Protein AF-A0A4Y9JY98-F1 (afdb_monomer_lite)

Structure (mmCIF, N/CA/C/O backbone):
data_AF-A0A4Y9JY98-F1
#
_entry.id   AF-A0A4Y9JY98-F1
#
loop_
_atom_site.group_PDB
_atom_site.id
_atom_site.type_symbol
_atom_site.label_atom_id
_atom_site.label_alt_id
_atom_site.label_comp_id
_atom_site.label_asym_id
_atom_site.label_entity_id
_atom_site.label_seq_id
_atom_site.pdbx_PDB_ins_code
_atom_site.Cartn_x
_atom_site.Cartn_y
_atom_site.Cartn_z
_atom_site.occupancy
_atom_site.B_iso_or_equiv
_atom_site.auth_seq_id
_atom_site.auth_comp_id
_atom_site.auth_asym_id
_atom_site.auth_atom_id
_atom_site.pdbx_PDB_model_num
ATOM 1 N N . MET A 1 1 ? 52.855 -9.710 -40.940 1.00 62.25 1 MET A N 1
ATOM 2 C CA . MET A 1 1 ? 51.789 -10.575 -40.381 1.00 62.25 1 MET A CA 1
ATOM 3 C C . MET A 1 1 ? 51.147 -10.008 -39.112 1.00 62.25 1 MET A C 1
ATOM 5 O O . MET A 1 1 ? 49.932 -9.929 -39.074 1.00 62.25 1 MET A O 1
ATOM 9 N N . ALA A 1 2 ? 51.891 -9.532 -38.105 1.00 68.31 2 ALA A N 1
ATOM 10 C CA . ALA A 1 2 ? 51.280 -8.988 -36.876 1.00 68.31 2 ALA A CA 1
ATOM 11 C C . ALA A 1 2 ? 50.346 -7.770 -37.098 1.00 68.31 2 ALA A C 1
ATOM 13 O O . ALA A 1 2 ? 49.293 -7.665 -36.473 1.00 68.31 2 ALA A O 1
ATOM 14 N N . LYS A 1 3 ? 50.688 -6.880 -38.043 1.00 75.31 3 LYS A N 1
ATOM 15 C CA . LYS A 1 3 ? 49.886 -5.686 -38.372 1.00 75.31 3 LYS A CA 1
ATOM 16 C C . LYS A 1 3 ? 48.499 -6.026 -38.942 1.00 75.31 3 LYS A C 1
ATOM 18 O O . LYS A 1 3 ? 47.526 -5.393 -38.556 1.00 75.31 3 LYS A O 1
ATOM 23 N N . SER A 1 4 ? 48.390 -7.043 -39.802 1.00 78.56 4 SER A N 1
ATOM 24 C CA . SER A 1 4 ? 47.104 -7.468 -40.381 1.00 78.56 4 SER A CA 1
ATOM 25 C C . SER A 1 4 ? 46.207 -8.170 -39.359 1.00 78.56 4 SER A C 1
ATOM 27 O O . SER A 1 4 ? 44.994 -8.000 -39.392 1.00 78.56 4 SER A O 1
ATOM 29 N N . VAL A 1 5 ? 46.790 -8.892 -38.396 1.00 86.56 5 VAL A N 1
ATOM 30 C CA . VAL A 1 5 ? 46.040 -9.488 -37.276 1.00 86.56 5 VAL A CA 1
ATOM 31 C C . VAL A 1 5 ? 45.443 -8.406 -36.372 1.00 86.56 5 VAL A C 1
ATOM 33 O O . VAL A 1 5 ? 44.267 -8.489 -36.027 1.00 86.56 5 VAL A O 1
ATOM 36 N N . CYS A 1 6 ? 46.218 -7.369 -36.035 1.00 90.06 6 CYS A N 1
ATOM 37 C CA . CYS A 1 6 ? 45.738 -6.242 -35.229 1.00 90.06 6 CYS A CA 1
ATOM 38 C C . CYS A 1 6 ? 44.594 -5.482 -35.926 1.00 90.06 6 CYS A C 1
ATOM 40 O O . CYS A 1 6 ? 43.561 -5.221 -35.311 1.00 90.06 6 CYS A O 1
ATOM 42 N N . ILE A 1 7 ? 44.727 -5.216 -37.232 1.00 92.69 7 ILE A N 1
ATOM 43 C CA . ILE A 1 7 ? 43.671 -4.581 -38.040 1.00 92.69 7 ILE A CA 1
ATOM 44 C C . ILE A 1 7 ? 42.381 -5.414 -38.003 1.00 92.69 7 ILE A C 1
ATOM 46 O O . ILE A 1 7 ? 41.329 -4.894 -37.641 1.00 92.69 7 ILE A O 1
ATOM 50 N N . ASN A 1 8 ? 42.468 -6.725 -38.251 1.00 93.38 8 ASN A N 1
ATOM 51 C CA . ASN A 1 8 ? 41.300 -7.613 -38.223 1.00 93.38 8 ASN A CA 1
ATOM 52 C C . ASN A 1 8 ? 40.615 -7.661 -36.843 1.00 93.38 8 ASN A C 1
ATOM 54 O O . ASN A 1 8 ? 39.390 -7.766 -36.750 1.00 93.38 8 ASN A O 1
ATOM 58 N N . GLN A 1 9 ? 41.385 -7.590 -35.752 1.00 94.56 9 GLN A N 1
ATOM 59 C CA . GLN A 1 9 ? 40.836 -7.539 -34.394 1.00 94.56 9 GLN A CA 1
ATOM 60 C C . GLN A 1 9 ? 40.078 -6.233 -34.131 1.00 94.56 9 GLN A C 1
ATOM 62 O O . GLN A 1 9 ? 38.988 -6.270 -33.552 1.00 94.56 9 GLN A O 1
ATOM 67 N N . ILE A 1 10 ? 40.625 -5.100 -34.579 1.00 94.69 10 ILE A N 1
ATOM 68 C CA . ILE A 1 10 ? 39.977 -3.789 -34.465 1.00 94.69 10 ILE A CA 1
ATOM 69 C C . ILE A 1 10 ? 38.683 -3.770 -35.284 1.00 94.69 10 ILE A C 1
ATOM 71 O O . ILE A 1 10 ? 37.636 -3.417 -34.746 1.00 94.69 10 ILE A O 1
ATOM 75 N N . GLU A 1 11 ? 38.706 -4.242 -36.531 1.00 95.88 11 GLU A N 1
ATOM 76 C CA . GLU A 1 11 ? 37.510 -4.326 -37.379 1.00 95.88 11 GLU A CA 1
ATOM 77 C C . GLU A 1 11 ? 36.416 -5.203 -36.762 1.00 95.88 11 GLU A C 1
ATOM 79 O O . GLU A 1 11 ? 35.240 -4.833 -36.753 1.00 95.88 11 GLU A O 1
ATOM 84 N N . ARG A 1 12 ? 36.784 -6.357 -36.190 1.00 95.56 12 ARG A N 1
ATOM 85 C CA . ARG A 1 12 ? 35.824 -7.224 -35.494 1.00 95.56 12 ARG A CA 1
ATOM 86 C C . ARG A 1 12 ? 35.185 -6.509 -34.306 1.00 95.56 12 ARG A C 1
ATOM 88 O O . ARG A 1 12 ? 33.990 -6.681 -34.068 1.00 95.56 12 ARG A O 1
ATOM 95 N N . LYS A 1 13 ? 35.970 -5.728 -33.563 1.00 96.69 13 LYS A N 1
ATOM 96 C CA . LYS A 1 13 ? 35.486 -4.986 -32.399 1.00 96.69 13 LYS A CA 1
ATOM 97 C C . LYS A 1 13 ? 34.577 -3.824 -32.799 1.00 96.69 13 LYS A C 1
ATOM 99 O O . LYS A 1 13 ? 33.547 -3.642 -32.162 1.00 96.69 13 LYS A O 1
ATOM 104 N N . ILE A 1 14 ? 34.891 -3.129 -33.894 1.00 97.25 14 ILE A N 1
ATOM 105 C CA . ILE A 1 14 ? 34.013 -2.111 -34.491 1.00 97.25 14 ILE A CA 1
ATOM 106 C C . ILE A 1 14 ? 32.658 -2.728 -34.855 1.00 97.25 14 ILE A C 1
ATOM 108 O O . ILE A 1 14 ? 31.636 -2.261 -34.366 1.00 97.25 14 ILE A O 1
ATOM 112 N N . ARG A 1 15 ? 32.641 -3.841 -35.601 1.00 97.25 15 ARG A N 1
ATOM 113 C CA . ARG A 1 15 ? 31.386 -4.523 -35.983 1.00 97.25 15 ARG A CA 1
ATOM 114 C C . ARG A 1 15 ? 30.565 -4.978 -34.778 1.00 97.25 15 ARG A C 1
ATOM 116 O O . ARG A 1 15 ? 29.338 -5.009 -34.832 1.00 97.25 15 ARG A O 1
ATOM 123 N N . LEU A 1 16 ? 31.232 -5.390 -33.702 1.00 97.75 16 LEU A N 1
ATOM 124 C CA . LEU A 1 16 ? 30.564 -5.771 -32.461 1.00 97.75 16 LEU A CA 1
ATOM 125 C C . LEU A 1 16 ? 29.901 -4.551 -31.809 1.00 97.75 16 LEU A C 1
ATOM 127 O O . LEU A 1 16 ? 28.715 -4.615 -31.499 1.00 97.75 16 LEU A O 1
ATOM 131 N N . PHE A 1 17 ? 30.619 -3.433 -31.690 1.00 97.75 17 PHE A N 1
ATOM 132 C CA . PHE A 1 17 ? 30.065 -2.195 -31.141 1.00 97.75 17 PHE A CA 1
ATOM 133 C C . PHE A 1 17 ? 28.954 -1.592 -32.004 1.00 97.75 17 PHE A C 1
ATOM 135 O O . PHE A 1 17 ? 27.993 -1.052 -31.464 1.00 97.75 17 PHE A O 1
ATOM 142 N N . GLU A 1 18 ? 29.017 -1.724 -33.329 1.00 97.25 18 GLU A N 1
ATOM 143 C CA . GLU A 1 18 ? 27.925 -1.315 -34.221 1.00 97.25 18 GLU A CA 1
ATOM 144 C C . GLU A 1 18 ? 26.640 -2.106 -33.939 1.00 97.25 18 GLU A C 1
ATOM 146 O O . GLU A 1 18 ? 25.567 -1.515 -33.806 1.00 97.25 18 GLU A O 1
ATOM 151 N N . ARG A 1 19 ? 26.749 -3.428 -33.753 1.00 96.19 19 ARG A N 1
ATOM 152 C CA . ARG A 1 19 ? 25.607 -4.285 -33.393 1.00 96.19 19 ARG A CA 1
ATOM 153 C C . ARG A 1 19 ? 25.054 -3.958 -32.011 1.00 96.19 19 ARG A C 1
ATOM 155 O O . ARG A 1 19 ? 23.837 -3.898 -31.842 1.00 96.19 19 ARG A O 1
ATOM 162 N N . GLU A 1 20 ? 25.924 -3.740 -31.027 1.00 97.31 20 GLU A N 1
ATOM 163 C CA . GLU A 1 20 ? 25.504 -3.323 -29.685 1.00 97.31 20 GLU A CA 1
ATOM 164 C C . GLU A 1 20 ? 24.778 -1.977 -29.736 1.00 97.31 20 GLU A C 1
ATOM 166 O O . GLU A 1 20 ? 23.695 -1.836 -29.168 1.00 97.31 20 GLU A O 1
ATOM 171 N N . ARG A 1 21 ? 25.308 -1.008 -30.491 1.00 96.88 21 ARG A N 1
ATOM 172 C CA . ARG A 1 21 ? 24.660 0.288 -30.708 1.00 96.88 21 ARG A CA 1
ATOM 173 C C . ARG A 1 21 ? 23.266 0.123 -31.311 1.00 96.88 21 ARG A C 1
ATOM 175 O O . ARG A 1 21 ? 22.326 0.743 -30.820 1.00 96.88 21 ARG A O 1
ATOM 182 N N . GLU A 1 22 ? 23.103 -0.709 -32.338 1.00 97.19 22 GLU A N 1
ATOM 183 C CA . GLU A 1 22 ? 21.785 -0.982 -32.926 1.00 97.19 22 GLU A CA 1
ATOM 184 C C . GLU A 1 22 ? 20.804 -1.585 -31.914 1.00 97.19 22 GLU A C 1
ATOM 186 O O . GLU A 1 22 ? 19.634 -1.195 -31.871 1.00 97.19 22 GLU A O 1
ATOM 191 N N . GLN A 1 23 ? 21.264 -2.520 -31.081 1.00 96.81 23 GLN A N 1
ATOM 192 C CA . GLN A 1 23 ? 20.437 -3.111 -30.030 1.00 96.81 23 GLN A CA 1
ATOM 193 C C . GLN A 1 23 ? 20.020 -2.076 -28.983 1.00 96.81 23 GLN A C 1
ATOM 195 O O . GLN A 1 23 ? 18.844 -2.021 -28.617 1.00 96.81 23 GLN A O 1
ATOM 200 N N . VAL A 1 24 ? 20.948 -1.224 -28.542 1.00 98.06 24 VAL A N 1
ATOM 201 C CA . VAL A 1 24 ? 20.665 -0.150 -27.582 1.00 98.06 24 VAL A CA 1
ATOM 202 C C . VAL A 1 24 ? 19.639 0.825 -28.153 1.00 98.06 24 VAL A C 1
ATOM 204 O O . VA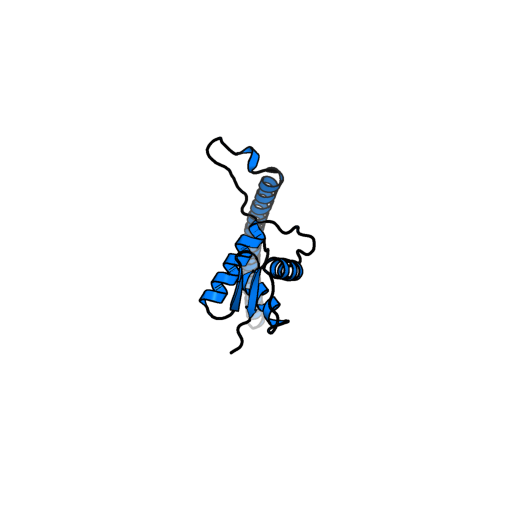L A 1 24 ? 18.676 1.151 -27.467 1.00 98.06 24 VAL A O 1
ATOM 207 N N . VAL A 1 25 ? 19.769 1.233 -29.418 1.00 98.06 25 VAL A N 1
ATOM 208 C CA . VAL A 1 25 ? 18.794 2.128 -30.067 1.00 98.06 25 VAL A CA 1
ATOM 209 C C . VAL A 1 25 ? 17.397 1.500 -30.109 1.00 98.06 25 VAL A C 1
ATOM 211 O O . VAL A 1 25 ? 16.419 2.159 -29.756 1.00 98.06 25 VAL A O 1
ATOM 214 N N . LYS A 1 26 ? 17.288 0.211 -30.459 1.00 96.88 26 LYS A N 1
ATOM 215 C CA . LYS A 1 26 ? 16.004 -0.515 -30.429 1.00 96.88 26 LYS A CA 1
ATOM 216 C C . LYS A 1 26 ? 15.415 -0.577 -29.019 1.00 96.88 26 LYS A C 1
ATOM 218 O O . LYS A 1 26 ? 14.212 -0.395 -28.843 1.00 96.88 26 LYS A O 1
ATOM 223 N N . HIS A 1 27 ? 16.250 -0.810 -28.007 1.00 97.50 27 HIS A N 1
ATOM 224 C CA . HIS A 1 27 ? 15.804 -0.822 -26.618 1.00 97.50 27 HIS A CA 1
ATOM 225 C C . HIS A 1 27 ? 15.330 0.561 -26.153 1.00 97.50 27 HIS A C 1
ATOM 227 O O . HIS A 1 27 ? 14.292 0.660 -25.502 1.00 97.50 27 HIS A O 1
ATOM 233 N N . LEU A 1 28 ? 16.039 1.629 -26.526 1.00 97.88 28 LEU A N 1
ATOM 234 C CA . LEU A 1 28 ? 15.646 3.002 -26.209 1.00 97.88 28 LEU A CA 1
ATOM 235 C C . LEU A 1 28 ? 14.295 3.364 -26.831 1.00 97.88 28 LEU A C 1
ATOM 237 O O . LEU A 1 28 ? 13.468 3.956 -26.141 1.00 97.88 28 LEU A O 1
ATOM 241 N N . ALA A 1 29 ? 14.035 2.952 -28.076 1.00 97.50 29 ALA A N 1
ATOM 242 C CA . ALA A 1 29 ? 12.727 3.133 -28.708 1.00 97.50 29 ALA A CA 1
ATOM 243 C C . ALA A 1 29 ? 11.611 2.428 -27.913 1.00 97.50 29 ALA A C 1
ATOM 245 O O . ALA A 1 29 ? 10.619 3.054 -27.549 1.00 97.50 29 ALA A O 1
ATOM 246 N N . LEU A 1 30 ? 11.822 1.162 -27.525 1.00 97.69 30 LEU A N 1
ATOM 247 C CA . LEU A 1 30 ? 10.871 0.408 -26.696 1.00 97.69 30 LEU A CA 1
ATOM 248 C C . LEU A 1 30 ? 10.604 1.091 -25.343 1.00 97.69 30 LEU A C 1
ATOM 250 O O . LEU A 1 30 ? 9.470 1.114 -24.860 1.00 97.69 30 LEU A O 1
ATOM 254 N N . VAL A 1 31 ? 11.651 1.601 -24.690 1.00 97.50 31 VAL A N 1
ATOM 255 C CA . VAL A 1 31 ? 11.524 2.328 -23.420 1.00 97.50 31 VAL A CA 1
ATOM 256 C C . VAL A 1 31 ? 10.757 3.635 -23.625 1.00 97.50 31 VAL A C 1
ATOM 258 O O . VAL A 1 31 ? 9.881 3.943 -22.817 1.00 97.50 31 VAL A O 1
ATOM 261 N N . GLY A 1 32 ? 11.017 4.356 -24.718 1.00 98.00 32 GLY A N 1
ATOM 262 C CA . GLY A 1 32 ? 10.277 5.554 -25.115 1.00 98.00 32 GLY A CA 1
ATOM 263 C C . GLY A 1 32 ? 8.778 5.292 -25.266 1.00 98.00 32 GLY A C 1
ATOM 264 O O . GLY A 1 32 ? 7.974 5.958 -24.613 1.00 98.00 32 GLY A O 1
ATOM 265 N N . ASP A 1 33 ? 8.401 4.255 -26.017 1.00 97.12 33 ASP A N 1
ATOM 266 C CA . ASP A 1 33 ? 6.998 3.868 -26.215 1.00 97.12 33 ASP A CA 1
ATOM 267 C C . ASP A 1 33 ? 6.301 3.527 -24.891 1.00 97.12 33 ASP A C 1
ATOM 269 O O . ASP A 1 33 ? 5.150 3.900 -24.644 1.00 97.12 33 ASP A O 1
ATOM 273 N N . LYS A 1 34 ? 6.997 2.807 -24.001 1.00 96.38 34 LYS A N 1
ATOM 274 C CA . LYS A 1 34 ? 6.475 2.468 -22.670 1.00 96.38 34 LYS A CA 1
ATOM 275 C C . LYS A 1 34 ? 6.267 3.715 -21.817 1.00 96.38 34 LYS A C 1
ATOM 277 O O . LYS A 1 34 ? 5.231 3.828 -21.164 1.00 96.38 34 LYS A O 1
ATOM 282 N N . LEU A 1 35 ? 7.217 4.649 -21.832 1.00 96.31 35 LEU A N 1
ATOM 283 C CA . LEU A 1 35 ? 7.094 5.915 -21.113 1.00 96.31 35 LEU A CA 1
ATOM 284 C C . LEU A 1 35 ? 5.911 6.736 -21.628 1.00 96.31 35 LEU A C 1
ATOM 286 O O . LEU A 1 35 ? 5.157 7.271 -20.819 1.00 96.31 35 LEU A O 1
ATOM 290 N N . GLN A 1 36 ? 5.702 6.791 -22.944 1.00 97.00 36 GLN A N 1
ATOM 291 C CA . GLN A 1 36 ? 4.563 7.496 -23.529 1.00 97.00 36 GLN A CA 1
ATOM 292 C C . GLN A 1 36 ? 3.227 6.885 -23.090 1.00 97.00 36 GLN A C 1
ATOM 294 O O . GLN A 1 36 ? 2.330 7.615 -22.676 1.00 97.00 36 GLN A O 1
ATOM 299 N N . LYS A 1 37 ? 3.105 5.551 -23.093 1.00 95.19 37 LYS A N 1
ATOM 300 C CA . LYS A 1 37 ? 1.901 4.864 -22.593 1.00 95.19 37 LYS A CA 1
ATOM 301 C C . LYS A 1 37 ? 1.620 5.176 -21.124 1.00 95.19 37 LYS A C 1
ATOM 303 O O . LYS A 1 37 ? 0.468 5.383 -20.758 1.00 95.19 37 LYS A O 1
ATOM 308 N N . LEU A 1 38 ? 2.660 5.225 -20.288 1.00 95.19 38 LEU A N 1
ATOM 309 C CA . LEU A 1 38 ? 2.515 5.571 -18.873 1.00 95.19 38 LEU A CA 1
ATOM 310 C C . LEU A 1 38 ? 2.110 7.036 -18.676 1.00 95.19 38 LEU A C 1
ATOM 312 O O . LEU A 1 38 ? 1.248 7.306 -17.847 1.00 95.19 38 LEU A O 1
ATOM 316 N N . ARG A 1 39 ? 2.676 7.967 -19.454 1.00 93.50 39 ARG A N 1
ATOM 317 C CA . ARG A 1 39 ? 2.261 9.380 -19.440 1.00 93.50 39 ARG A CA 1
ATOM 318 C C . ARG A 1 39 ? 0.802 9.536 -19.850 1.00 93.50 39 ARG A C 1
ATOM 320 O O . ARG A 1 39 ? 0.048 10.178 -19.136 1.00 93.50 39 ARG A O 1
ATOM 327 N N . HIS A 1 40 ? 0.381 8.864 -20.916 1.00 91.62 40 HIS A N 1
ATOM 328 C CA . HIS A 1 40 ? -1.014 8.891 -21.342 1.00 91.62 40 HIS A CA 1
ATOM 329 C C . HIS A 1 40 ? -1.958 8.293 -20.287 1.00 91.62 40 HIS A C 1
ATOM 331 O O . HIS A 1 40 ? -3.033 8.822 -20.029 1.00 91.62 40 HIS A O 1
ATOM 337 N N . ALA A 1 41 ? -1.552 7.208 -19.623 1.00 87.75 41 ALA A N 1
ATOM 338 C CA . ALA A 1 41 ? -2.326 6.652 -18.518 1.00 87.75 41 ALA A CA 1
ATOM 339 C C . ALA A 1 41 ? -2.458 7.641 -17.345 1.00 87.75 41 ALA A C 1
ATOM 341 O O . ALA A 1 41 ? -3.524 7.703 -16.737 1.00 87.75 41 ALA A O 1
ATOM 342 N N . LEU A 1 42 ? -1.409 8.418 -17.043 1.00 86.56 42 LEU A N 1
ATOM 343 C CA . LEU A 1 42 ? -1.475 9.492 -16.048 1.00 86.56 42 LEU A CA 1
ATOM 344 C C . LEU A 1 42 ? -2.436 10.597 -16.482 1.00 86.56 42 LEU A C 1
ATOM 346 O O . LEU A 1 42 ? -3.312 10.933 -15.700 1.00 86.56 42 LEU A O 1
ATOM 350 N N . GLU A 1 43 ? -2.354 11.077 -17.724 1.00 86.50 43 GLU A N 1
ATOM 351 C CA . GLU A 1 43 ? -3.286 12.082 -18.262 1.00 86.50 43 GLU A CA 1
ATOM 352 C C . GLU A 1 43 ? -4.742 11.617 -18.147 1.00 86.50 43 GLU A C 1
ATOM 354 O O . GLU A 1 43 ? -5.613 12.369 -17.719 1.00 86.50 43 GLU A O 1
ATOM 359 N N . VAL A 1 44 ? -5.016 10.350 -18.474 1.00 80.62 44 VAL A N 1
ATOM 360 C CA . VAL A 1 44 ? -6.351 9.758 -18.332 1.00 80.62 44 VAL A CA 1
ATOM 361 C C . VAL A 1 44 ? -6.799 9.723 -16.869 1.00 80.62 44 VAL A C 1
ATOM 363 O O . VAL A 1 44 ? -7.977 9.932 -16.596 1.00 80.62 44 VAL A O 1
ATOM 366 N N . LEU A 1 45 ? -5.898 9.448 -15.924 1.00 74.69 45 LEU A N 1
ATOM 367 C CA . LEU A 1 45 ? -6.219 9.431 -14.494 1.00 74.69 45 LEU A CA 1
ATOM 368 C C . LEU A 1 45 ? -6.385 10.840 -13.909 1.00 74.69 45 LEU A C 1
ATOM 370 O O . LEU A 1 45 ? -7.244 11.026 -13.056 1.00 74.69 45 LEU A O 1
ATOM 374 N N . GLU A 1 46 ? -5.599 11.814 -14.367 1.00 72.44 46 GLU A N 1
ATOM 375 C CA . GLU A 1 46 ? -5.688 13.220 -13.959 1.00 72.44 46 GLU A CA 1
ATOM 376 C C . GLU A 1 46 ? -6.945 13.890 -14.529 1.00 72.44 46 GLU A C 1
ATOM 378 O O . GLU A 1 46 ? -7.635 14.610 -13.814 1.00 72.44 46 GLU A O 1
ATOM 383 N N . TYR A 1 47 ? -7.302 13.602 -15.786 1.00 66.19 47 TYR A N 1
ATOM 384 C CA . TYR A 1 47 ? -8.526 14.109 -16.412 1.00 66.19 47 TYR A CA 1
ATOM 385 C C . TYR A 1 47 ? -9.798 13.462 -15.838 1.00 66.19 47 TYR A C 1
ATOM 387 O O . TYR A 1 47 ? -10.833 14.116 -15.731 1.00 66.19 47 TYR A O 1
ATOM 395 N N . ARG A 1 48 ? -9.740 12.189 -15.418 1.00 61.16 48 ARG A N 1
ATOM 396 C CA . ARG A 1 48 ? -10.855 11.478 -14.755 1.00 61.16 48 ARG A CA 1
ATOM 397 C C . ARG A 1 48 ? -10.928 11.834 -13.269 1.00 61.16 48 ARG A C 1
ATOM 399 O O . ARG A 1 48 ? -10.780 10.975 -12.399 1.00 61.16 48 ARG A O 1
ATOM 406 N N . HIS A 1 49 ? -11.157 13.115 -13.001 1.00 57.84 49 HIS A N 1
ATOM 407 C CA . HIS A 1 49 ? -11.040 13.735 -11.683 1.00 57.84 49 HIS A CA 1
ATOM 408 C C . HIS A 1 49 ? -11.970 13.145 -10.605 1.00 57.84 49 HIS A C 1
ATOM 410 O O . HIS A 1 49 ? -11.664 13.269 -9.418 1.00 57.84 49 HIS A O 1
ATOM 416 N N . SER A 1 50 ? -13.044 12.436 -10.979 1.00 64.25 50 SER A N 1
ATOM 417 C CA . SER A 1 50 ? -13.777 11.568 -10.057 1.00 64.25 50 SER A CA 1
ATOM 418 C C . SER A 1 50 ? -14.313 10.317 -10.754 1.00 64.25 50 SER A C 1
ATOM 420 O O . SER A 1 50 ? -15.113 10.390 -11.683 1.00 64.25 50 SER A O 1
ATOM 422 N N . ALA A 1 51 ? -13.933 9.133 -10.261 1.00 66.25 51 ALA A N 1
ATOM 423 C CA . ALA A 1 51 ? -14.555 7.872 -10.682 1.00 66.25 51 ALA A CA 1
ATOM 424 C C . ALA A 1 51 ? -16.067 7.834 -10.383 1.00 66.25 51 ALA A C 1
ATOM 426 O O . ALA A 1 51 ? -16.777 6.984 -10.918 1.00 66.25 51 ALA A O 1
ATOM 427 N N . GLU A 1 52 ? -16.552 8.763 -9.555 1.00 70.62 52 GLU A N 1
ATOM 428 C CA . GLU A 1 52 ? -17.955 8.892 -9.183 1.00 70.62 52 GLU A CA 1
ATOM 429 C C . GLU A 1 52 ? -18.837 9.331 -10.355 1.00 70.62 52 GLU A C 1
ATOM 431 O O . GLU A 1 52 ? -20.011 8.973 -10.374 1.00 70.62 52 GLU A O 1
ATOM 436 N N . GLU A 1 53 ? -18.280 10.023 -11.356 1.00 75.25 53 GLU A N 1
ATOM 437 C CA . GLU A 1 53 ? -19.001 10.421 -12.577 1.00 75.25 53 GLU A CA 1
ATOM 438 C C . GLU A 1 53 ? -19.504 9.215 -13.384 1.00 75.25 53 GLU A C 1
ATOM 440 O O . GLU A 1 53 ? -20.480 9.316 -14.123 1.00 75.25 53 GLU A O 1
ATOM 445 N N . TYR A 1 54 ? -18.868 8.054 -13.215 1.00 75.88 54 TYR A N 1
ATOM 446 C CA . TYR A 1 54 ? -19.243 6.811 -13.889 1.00 75.88 54 TYR A CA 1
ATOM 447 C C . TYR A 1 54 ? -20.161 5.922 -13.043 1.00 75.88 54 TYR A C 1
ATOM 449 O O . TYR A 1 54 ? -20.511 4.819 -13.468 1.00 75.88 54 TYR A O 1
ATOM 457 N N . ASN A 1 55 ? -20.542 6.356 -11.837 1.00 84.50 55 ASN A N 1
ATOM 458 C CA . ASN A 1 55 ? -21.462 5.596 -11.001 1.00 84.50 55 ASN A C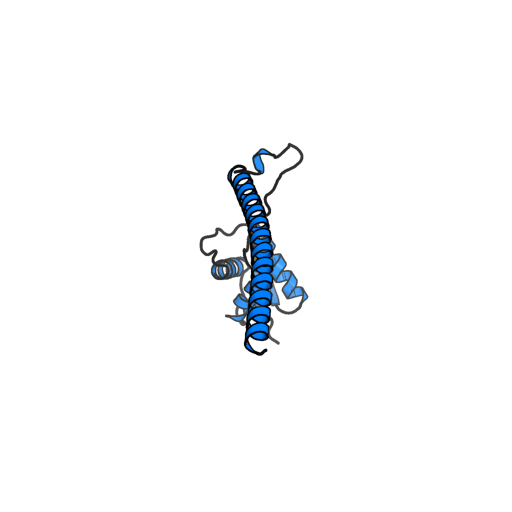A 1
ATOM 459 C C . ASN A 1 55 ? -22.821 5.454 -11.698 1.00 84.50 55 ASN A C 1
ATOM 461 O O . ASN A 1 55 ? -23.375 6.403 -12.244 1.00 84.50 55 ASN A O 1
ATOM 465 N N . THR A 1 56 ? -23.388 4.256 -11.638 1.00 87.50 56 THR A N 1
ATOM 466 C CA . THR A 1 56 ? -24.759 3.977 -12.075 1.00 87.50 56 THR A CA 1
ATOM 467 C C . THR A 1 56 ? -25.634 3.705 -10.855 1.00 87.50 56 THR A C 1
ATOM 469 O O . THR A 1 56 ? -25.126 3.505 -9.751 1.00 87.50 56 THR A O 1
ATOM 472 N N . ALA A 1 57 ? -26.954 3.622 -11.045 1.00 89.06 57 ALA A N 1
ATOM 473 C CA . ALA A 1 57 ? -27.893 3.292 -9.967 1.00 89.06 57 ALA A CA 1
ATOM 474 C C . ALA A 1 57 ? -27.564 1.968 -9.242 1.00 89.06 57 ALA A C 1
ATOM 476 O O . ALA A 1 57 ? -27.926 1.793 -8.081 1.00 89.06 57 ALA A O 1
ATOM 477 N N . HIS A 1 58 ? -26.867 1.044 -9.913 1.00 91.25 58 HIS A N 1
ATOM 478 C CA . HIS A 1 58 ? -26.565 -0.293 -9.394 1.00 91.25 58 HIS A CA 1
ATOM 479 C C . HIS A 1 58 ? -25.072 -0.561 -9.179 1.00 91.25 58 HIS A C 1
ATOM 481 O O . HIS A 1 58 ? -24.722 -1.574 -8.574 1.00 91.25 58 HIS A O 1
ATOM 487 N N . PHE A 1 59 ? -24.182 0.311 -9.657 1.00 84.69 59 PHE A N 1
ATOM 488 C CA . PHE A 1 59 ? -22.743 0.081 -9.583 1.00 84.69 59 PHE A CA 1
ATOM 489 C C . PHE A 1 59 ? -21.983 1.359 -9.242 1.00 84.69 59 PHE A C 1
ATOM 491 O O . PHE A 1 59 ? -22.137 2.377 -9.912 1.00 84.69 59 PHE A O 1
ATOM 498 N N . THR A 1 60 ? -21.119 1.277 -8.227 1.00 81.31 60 THR A N 1
ATOM 499 C CA . THR A 1 60 ? -20.232 2.378 -7.836 1.00 81.31 60 THR A CA 1
ATOM 500 C C . THR A 1 60 ? -18.787 2.040 -8.175 1.00 81.31 60 THR A C 1
ATOM 502 O O . THR A 1 60 ? -18.230 1.055 -7.684 1.00 81.31 60 THR A O 1
ATOM 505 N N . TYR A 1 61 ? -18.165 2.864 -9.011 1.00 78.25 61 TYR A N 1
ATOM 506 C CA . TYR A 1 61 ? -16.745 2.776 -9.300 1.00 78.25 61 TYR A CA 1
ATOM 507 C C . TYR A 1 61 ? -15.974 3.419 -8.150 1.00 78.25 61 TYR A C 1
ATOM 509 O O . TYR A 1 61 ? -16.174 4.581 -7.803 1.00 78.25 61 TYR A O 1
ATOM 517 N N . LYS A 1 62 ? -15.074 2.649 -7.538 1.00 71.88 62 LYS A N 1
ATOM 518 C CA . LYS A 1 62 ? -14.178 3.142 -6.490 1.00 71.88 62 LYS A CA 1
ATOM 519 C C . LYS A 1 62 ? -12.743 2.984 -6.936 1.00 71.88 62 LYS A C 1
ATOM 521 O O . LYS A 1 62 ? -12.312 1.891 -7.301 1.00 71.88 62 LYS A O 1
ATOM 526 N N . LEU A 1 63 ? -11.985 4.069 -6.841 1.00 71.44 63 LEU A N 1
ATOM 527 C CA . LEU A 1 63 ? -10.539 3.992 -6.962 1.00 71.44 63 LEU A CA 1
ATOM 528 C C . LEU A 1 63 ? -9.988 3.286 -5.726 1.00 71.44 63 LEU A C 1
ATOM 530 O O . LEU A 1 63 ? -10.306 3.640 -4.589 1.00 71.44 63 LEU A O 1
ATOM 534 N N . HIS A 1 64 ? -9.167 2.262 -5.947 1.00 71.50 64 HIS A N 1
ATOM 535 C CA . HIS A 1 64 ? -8.497 1.578 -4.854 1.00 71.50 64 HIS A CA 1
ATOM 536 C C . HIS A 1 64 ? -7.464 2.519 -4.226 1.00 71.50 64 HIS A C 1
ATOM 538 O O . HIS A 1 64 ? -6.366 2.698 -4.751 1.00 71.50 64 HIS A O 1
ATOM 544 N N . GLN A 1 65 ? -7.818 3.119 -3.093 1.00 69.31 65 GLN A N 1
ATOM 545 C CA . GLN A 1 65 ? -6.909 3.948 -2.315 1.00 69.31 65 GLN A CA 1
ATOM 546 C C . GLN A 1 65 ? -6.267 3.114 -1.213 1.00 69.31 65 GLN A C 1
ATOM 548 O O . GLN A 1 65 ? -6.942 2.486 -0.396 1.00 69.31 65 GLN A O 1
ATOM 553 N N . ARG A 1 66 ? -4.936 3.121 -1.172 1.00 79.06 66 ARG A N 1
ATOM 554 C CA . ARG A 1 66 ? -4.198 2.574 -0.038 1.00 79.06 66 ARG A CA 1
ATOM 555 C C . ARG A 1 66 ? -4.217 3.592 1.097 1.00 79.06 66 ARG A C 1
ATOM 557 O O . ARG A 1 66 ? -3.657 4.669 0.953 1.00 79.06 66 ARG A O 1
ATOM 564 N N . HIS A 1 67 ? -4.816 3.232 2.230 1.00 87.19 67 HIS A N 1
ATOM 565 C CA . HIS A 1 67 ? -4.815 4.077 3.436 1.00 87.19 67 HIS A CA 1
ATOM 566 C C . HIS A 1 67 ? -3.419 4.183 4.066 1.00 87.19 67 HIS A C 1
ATOM 568 O O . HIS A 1 67 ? -3.042 5.218 4.597 1.00 87.19 67 HIS A O 1
ATOM 574 N N . PHE A 1 68 ? -2.624 3.121 3.937 1.00 89.88 68 PHE A N 1
ATOM 575 C CA . PHE A 1 68 ? -1.204 3.106 4.279 1.00 89.88 68 PHE A CA 1
ATOM 576 C C . PHE A 1 68 ? -0.406 2.857 2.997 1.00 89.88 68 PHE A C 1
ATOM 578 O O . PHE A 1 68 ? -0.655 1.867 2.302 1.00 89.88 68 PHE A O 1
ATOM 585 N N . LYS A 1 69 ? 0.531 3.747 2.663 1.00 88.44 69 LYS A N 1
ATOM 586 C CA . LYS A 1 69 ? 1.404 3.638 1.484 1.00 88.44 69 LYS A CA 1
ATOM 587 C C . LYS A 1 69 ? 2.334 2.433 1.625 1.00 88.44 69 LYS A C 1
ATOM 589 O O . LYS A 1 69 ? 2.510 1.666 0.673 1.00 88.44 69 LYS A O 1
ATOM 594 N N . GLY A 1 70 ? 2.895 2.254 2.817 1.00 89.88 70 GLY A N 1
ATOM 595 C CA . GLY A 1 70 ? 3.804 1.179 3.177 1.00 89.88 70 GLY A CA 1
ATOM 596 C C . GLY A 1 70 ? 3.125 -0.121 3.617 1.00 89.88 70 GLY A C 1
ATOM 597 O O . GLY A 1 70 ? 1.904 -0.287 3.649 1.00 89.88 70 GLY A O 1
ATOM 598 N N . LYS A 1 71 ? 3.955 -1.096 4.002 1.00 93.88 71 LYS A N 1
ATOM 599 C CA . LYS A 1 71 ? 3.498 -2.403 4.497 1.00 93.88 71 LYS A CA 1
ATOM 600 C C . LYS A 1 71 ? 3.034 -2.291 5.953 1.00 93.88 71 LYS A C 1
ATOM 602 O O . LYS A 1 71 ? 3.822 -2.539 6.865 1.00 93.88 71 LYS A O 1
ATOM 607 N N . LEU A 1 72 ? 1.748 -1.992 6.157 1.00 94.81 72 LEU A N 1
ATOM 608 C CA . LEU A 1 72 ? 1.116 -1.796 7.474 1.00 94.81 72 LEU A CA 1
ATOM 609 C C . LEU A 1 72 ? 1.556 -2.820 8.532 1.00 94.81 72 LEU A C 1
ATOM 611 O O . LEU A 1 72 ? 2.011 -2.442 9.605 1.00 94.81 72 LEU A O 1
ATOM 615 N N . ARG A 1 73 ? 1.485 -4.122 8.223 1.00 95.44 73 ARG A N 1
ATOM 616 C CA . ARG A 1 73 ? 1.835 -5.191 9.177 1.00 95.44 73 ARG A CA 1
ATOM 617 C C . ARG A 1 73 ? 3.278 -5.105 9.676 1.00 95.44 73 ARG A C 1
ATOM 619 O O . ARG A 1 73 ? 3.514 -5.392 10.843 1.00 95.44 73 ARG A O 1
ATOM 626 N N . LYS A 1 74 ? 4.220 -4.734 8.803 1.00 95.94 74 LYS A N 1
ATOM 627 C CA . LYS A 1 74 ? 5.637 -4.575 9.158 1.00 95.94 74 LYS A CA 1
ATOM 628 C C . LYS A 1 74 ? 5.828 -3.320 10.007 1.00 95.94 74 LYS A C 1
ATOM 630 O O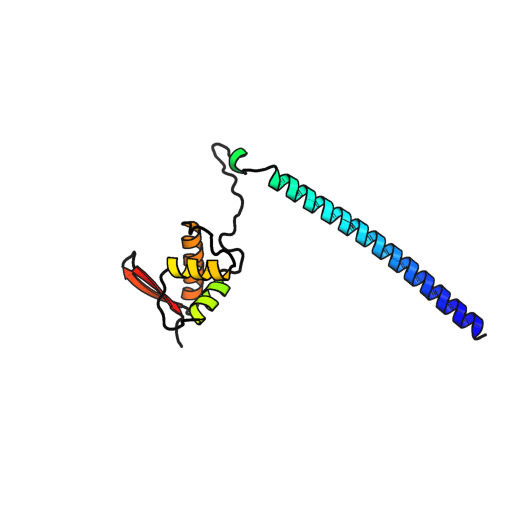 . LYS A 1 74 ? 6.427 -3.398 11.072 1.00 95.94 74 LYS A O 1
ATOM 635 N N . MET A 1 75 ? 5.254 -2.199 9.570 1.00 96.38 75 MET A N 1
ATOM 636 C CA . MET A 1 75 ? 5.355 -0.923 10.286 1.00 96.38 75 MET A CA 1
ATOM 637 C C . MET A 1 75 ? 4.760 -1.003 11.693 1.00 96.38 75 MET A C 1
ATOM 639 O O . MET A 1 75 ? 5.387 -0.537 12.635 1.00 96.38 75 MET A O 1
ATOM 643 N N . LEU A 1 76 ? 3.606 -1.658 11.845 1.00 96.19 76 LEU A N 1
ATOM 644 C CA . LEU A 1 76 ? 2.960 -1.899 13.135 1.00 96.19 76 LEU A CA 1
ATOM 645 C C . LEU A 1 76 ? 3.891 -2.615 14.123 1.00 96.19 76 LEU A C 1
ATOM 647 O O . LEU A 1 76 ? 4.016 -2.183 15.262 1.00 96.19 76 LEU A O 1
ATOM 651 N N . ILE A 1 77 ? 4.574 -3.680 13.694 1.00 95.94 77 ILE A N 1
ATOM 652 C CA . ILE A 1 77 ? 5.510 -4.408 14.565 1.00 95.94 77 ILE A CA 1
ATOM 653 C C . ILE A 1 77 ? 6.689 -3.528 14.957 1.00 95.94 77 ILE A C 1
ATOM 655 O O . ILE A 1 77 ? 7.118 -3.548 16.104 1.00 95.94 77 ILE A O 1
ATOM 659 N N . GLU A 1 78 ? 7.215 -2.741 14.024 1.00 95.06 78 GLU A N 1
ATOM 660 C CA . GLU A 1 78 ? 8.311 -1.836 14.343 1.00 95.06 78 GLU A CA 1
ATOM 661 C C . GLU A 1 78 ? 7.885 -0.724 15.312 1.00 95.06 78 GLU A C 1
ATOM 663 O O . GLU A 1 78 ? 8.697 -0.335 16.140 1.00 95.06 78 GLU A O 1
ATOM 668 N N . VAL A 1 79 ? 6.639 -0.239 15.239 1.00 95.62 79 VAL A N 1
ATOM 669 C CA . VAL A 1 79 ? 6.070 0.694 16.230 1.00 95.62 79 VAL A CA 1
ATOM 670 C C . VAL A 1 79 ? 5.949 0.016 17.596 1.00 95.62 79 VAL A C 1
ATOM 672 O O . VAL A 1 79 ? 6.439 0.540 18.587 1.00 95.62 79 VAL A O 1
ATOM 675 N N . LEU A 1 80 ? 5.374 -1.187 17.656 1.00 94.56 80 LEU A N 1
ATOM 676 C CA . LEU A 1 80 ? 5.217 -1.923 18.915 1.00 94.56 80 LEU A CA 1
ATOM 677 C C . LEU A 1 80 ? 6.562 -2.288 19.566 1.00 94.56 80 LEU A C 1
ATOM 679 O O . LEU A 1 80 ? 6.660 -2.331 20.786 1.00 94.56 80 LEU A O 1
ATOM 683 N N . ARG A 1 81 ? 7.610 -2.525 18.769 1.00 94.00 81 ARG A N 1
ATOM 684 C CA . ARG A 1 81 ? 8.967 -2.804 19.269 1.00 94.00 81 ARG A CA 1
ATOM 685 C C . ARG A 1 81 ? 9.650 -1.600 19.914 1.00 94.00 81 ARG A C 1
ATOM 687 O O . ARG A 1 81 ? 10.592 -1.814 20.667 1.00 94.00 81 ARG A O 1
ATOM 694 N N . GLN A 1 82 ? 9.223 -0.370 19.622 1.00 93.94 82 GLN A N 1
ATOM 695 C CA . GLN A 1 82 ? 9.797 0.825 20.253 1.00 93.94 82 GLN A CA 1
ATOM 696 C C . GLN A 1 82 ? 9.428 0.903 21.738 1.00 93.94 82 GLN A C 1
ATOM 698 O O . GLN A 1 82 ? 10.262 1.274 22.556 1.00 93.94 82 GLN A O 1
ATOM 703 N N . GLU A 1 83 ? 8.209 0.494 22.094 1.00 92.12 83 GLU A N 1
ATOM 704 C CA . GLU A 1 83 ? 7.740 0.441 23.481 1.00 92.12 83 GLU A CA 1
ATOM 705 C C . GLU A 1 83 ? 7.060 -0.916 23.743 1.00 92.12 83 GLU A C 1
ATOM 707 O O . GLU A 1 83 ? 5.833 -1.000 23.850 1.00 92.12 83 GLU A O 1
ATOM 712 N N . PRO A 1 84 ? 7.840 -2.007 23.866 1.00 90.44 84 PRO A N 1
ATOM 713 C CA . PRO A 1 84 ? 7.302 -3.369 23.896 1.00 90.44 84 PRO A CA 1
ATOM 714 C C . PRO A 1 84 ? 6.426 -3.635 25.122 1.00 90.44 84 PRO A C 1
ATOM 716 O O . PRO A 1 84 ? 5.581 -4.520 25.089 1.00 90.44 84 PRO A O 1
ATOM 719 N N . ASN A 1 85 ? 6.610 -2.862 26.197 1.00 90.88 85 ASN A N 1
ATOM 720 C CA . ASN A 1 85 ? 5.884 -3.003 27.456 1.00 90.88 85 ASN A CA 1
ATOM 721 C C . ASN A 1 85 ? 4.550 -2.252 27.506 1.00 90.88 85 ASN A C 1
ATOM 723 O O . ASN A 1 85 ? 3.769 -2.496 28.428 1.00 90.88 85 ASN A O 1
ATOM 727 N N . ARG A 1 86 ? 4.285 -1.353 26.553 1.00 93.69 86 ARG A N 1
ATOM 728 C CA . ARG A 1 86 ? 3.128 -0.459 26.590 1.00 93.69 86 ARG A CA 1
ATOM 729 C C . ARG A 1 86 ? 1.932 -1.052 25.853 1.00 93.69 86 ARG A C 1
ATOM 731 O O . ARG A 1 86 ? 2.053 -1.630 24.778 1.00 93.69 86 ARG A O 1
ATOM 738 N N . TYR A 1 87 ? 0.756 -0.833 26.430 1.00 94.12 87 TYR A N 1
ATOM 739 C CA . TYR A 1 87 ? -0.519 -1.057 25.767 1.00 94.12 87 TYR A CA 1
ATOM 740 C C . TYR A 1 87 ? -0.941 0.171 24.966 1.00 94.12 87 TYR A C 1
ATOM 742 O O . TYR A 1 87 ? -0.992 1.279 25.499 1.00 94.12 87 TYR A O 1
ATOM 750 N N . PHE A 1 88 ? -1.318 -0.057 23.714 1.00 95.75 88 PHE A N 1
ATOM 751 C CA . PHE A 1 88 ? -1.763 0.965 22.780 1.00 95.75 88 PHE A CA 1
ATOM 752 C C . PHE A 1 88 ? -3.227 0.786 22.405 1.00 95.75 88 PHE A C 1
ATOM 754 O O . PHE A 1 88 ? -3.721 -0.330 22.225 1.00 95.75 88 PHE A O 1
ATOM 761 N N . THR A 1 89 ? -3.915 1.901 22.214 1.00 94.81 89 THR A N 1
ATOM 762 C CA . THR A 1 89 ? -5.208 1.946 21.534 1.00 94.81 89 THR A CA 1
ATOM 763 C C . THR A 1 89 ? -5.022 1.875 20.017 1.00 94.81 89 THR A C 1
ATOM 765 O O . THR A 1 89 ? -3.956 2.165 19.470 1.00 94.81 89 THR A O 1
ATOM 768 N N . VAL A 1 90 ? -6.080 1.496 19.297 1.00 94.69 90 VAL A N 1
ATOM 769 C CA . VAL A 1 90 ? -6.038 1.431 17.826 1.00 94.69 90 VAL A CA 1
ATOM 770 C C . VAL A 1 90 ? -5.780 2.809 17.207 1.00 94.69 90 VAL A C 1
ATOM 772 O O . VAL A 1 90 ? -5.042 2.896 16.231 1.00 94.69 90 VAL A O 1
ATOM 775 N N . SER A 1 91 ? -6.348 3.879 17.769 1.00 93.50 91 SER A N 1
ATOM 776 C CA . SER A 1 91 ? -6.135 5.252 17.296 1.00 93.50 91 SER A CA 1
ATOM 777 C C . SER A 1 91 ? -4.682 5.694 17.458 1.00 93.50 91 SER A C 1
ATOM 779 O O . SER A 1 91 ? -4.108 6.207 16.502 1.00 93.50 91 SER A O 1
ATOM 781 N N . GLU A 1 92 ? -4.058 5.427 18.611 1.00 94.69 92 GLU A N 1
ATOM 782 C CA . GLU A 1 92 ? -2.631 5.705 18.830 1.00 94.69 92 GLU A CA 1
ATOM 783 C C . GLU A 1 92 ? -1.752 4.966 17.815 1.00 94.69 92 GLU A C 1
ATOM 785 O O . GLU A 1 92 ? -0.875 5.571 17.200 1.00 94.69 92 GLU A O 1
ATOM 790 N N . LEU A 1 93 ? -2.014 3.673 17.586 1.00 95.75 93 LEU A N 1
ATOM 791 C CA . LEU A 1 93 ? -1.257 2.886 16.610 1.00 95.75 93 LEU A CA 1
ATOM 792 C C . LEU A 1 93 ? -1.401 3.432 15.191 1.00 95.75 93 LEU A C 1
ATOM 794 O O . LEU A 1 93 ? -0.427 3.429 14.442 1.00 95.75 93 LEU A O 1
ATOM 798 N N . ILE A 1 94 ? -2.592 3.898 14.806 1.00 95.56 94 ILE A N 1
ATOM 799 C CA . ILE A 1 94 ? -2.795 4.517 13.493 1.00 95.56 94 ILE A CA 1
ATOM 800 C C . ILE A 1 94 ? -1.947 5.779 13.380 1.00 95.56 94 ILE A C 1
ATOM 802 O O . ILE A 1 94 ? -1.216 5.902 12.402 1.00 95.56 94 ILE A O 1
ATOM 806 N N . SER A 1 95 ? -1.990 6.671 14.373 1.00 95.12 95 SER A N 1
ATOM 807 C CA . SER A 1 95 ? -1.190 7.900 14.370 1.00 95.12 95 SER A CA 1
ATOM 808 C C . SER A 1 95 ? 0.305 7.603 14.251 1.00 95.12 95 SER A C 1
ATOM 810 O O . SER A 1 95 ? 0.980 8.155 13.386 1.00 95.12 95 SER A O 1
ATOM 812 N N . LEU A 1 96 ? 0.821 6.676 15.063 1.00 95.25 96 LEU A N 1
ATOM 813 C CA . LEU A 1 96 ? 2.238 6.301 15.051 1.00 95.25 96 LEU A CA 1
ATOM 814 C C . LEU A 1 96 ? 2.658 5.671 13.719 1.00 95.25 96 LEU A C 1
ATOM 816 O O . LEU A 1 96 ? 3.717 5.993 13.178 1.00 95.25 96 LEU A O 1
ATOM 820 N N . VAL A 1 97 ? 1.820 4.795 13.158 1.00 95.50 97 VAL A N 1
ATOM 821 C CA . VAL A 1 97 ? 2.100 4.185 11.856 1.00 95.50 97 VAL A CA 1
ATOM 822 C C . VAL A 1 97 ? 2.003 5.211 10.728 1.00 95.50 97 VAL A C 1
ATOM 824 O O . VAL A 1 97 ? 2.840 5.164 9.835 1.00 95.50 97 VAL A O 1
ATOM 827 N N . LEU A 1 98 ? 1.060 6.157 10.758 1.00 94.75 98 LEU A N 1
ATOM 828 C CA . LEU A 1 98 ? 0.973 7.233 9.762 1.00 94.75 98 LEU A CA 1
ATOM 829 C C . LEU A 1 98 ? 2.199 8.148 9.803 1.00 94.75 98 LEU A C 1
ATOM 831 O O . LEU A 1 98 ? 2.735 8.483 8.749 1.00 94.75 98 LEU A O 1
ATOM 835 N N . ILE A 1 99 ? 2.685 8.499 10.998 1.00 93.31 99 ILE A N 1
ATOM 836 C CA . ILE A 1 99 ? 3.936 9.255 11.156 1.00 93.31 99 ILE A CA 1
ATOM 837 C C . ILE A 1 99 ? 5.089 8.491 10.503 1.00 93.31 99 ILE A C 1
ATOM 839 O O . ILE A 1 99 ? 5.836 9.045 9.697 1.00 93.31 99 ILE A O 1
ATOM 843 N N . LYS A 1 100 ? 5.187 7.193 10.793 1.00 91.94 100 LYS A N 1
ATOM 844 C CA . LYS A 1 100 ? 6.225 6.322 10.244 1.00 91.94 100 LYS A CA 1
ATOM 845 C C . LYS A 1 100 ? 6.133 6.127 8.728 1.00 91.94 100 LYS A C 1
ATOM 847 O O . LYS A 1 100 ? 7.154 5.993 8.064 1.00 91.94 100 LYS A 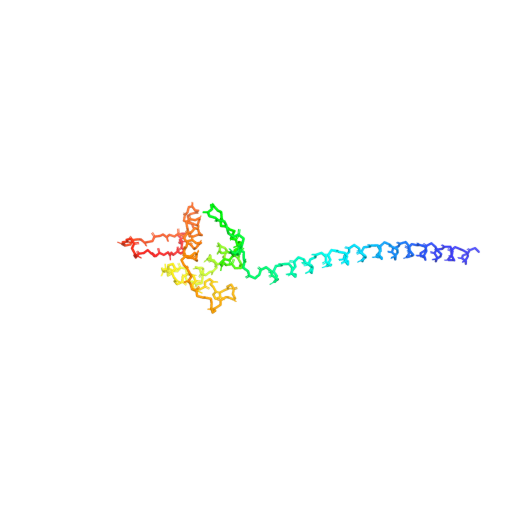O 1
ATOM 852 N N . ASP A 1 101 ? 4.922 6.119 8.188 1.00 92.56 101 ASP A N 1
ATOM 853 C CA . ASP A 1 101 ? 4.636 5.978 6.760 1.00 92.56 101 ASP A CA 1
ATOM 854 C C . ASP A 1 101 ? 4.809 7.302 5.982 1.00 92.56 101 ASP A C 1
ATOM 856 O O . ASP A 1 101 ? 4.507 7.369 4.790 1.00 92.56 101 ASP A O 1
ATOM 860 N N . GLY A 1 102 ? 5.271 8.376 6.643 1.00 91.19 102 GLY A N 1
ATOM 861 C CA . GLY A 1 102 ? 5.461 9.699 6.037 1.00 91.19 102 GLY A CA 1
ATOM 862 C C . GLY A 1 102 ? 4.147 10.426 5.729 1.00 91.19 102 GLY A C 1
ATOM 863 O O . GLY A 1 102 ? 4.087 11.249 4.818 1.00 91.19 102 GLY A O 1
ATOM 864 N N . GLN A 1 103 ? 3.078 10.100 6.458 1.00 88.88 103 GLN A N 1
ATOM 865 C CA . GLN A 1 103 ? 1.702 10.558 6.245 1.00 88.88 103 GLN A CA 1
ATOM 866 C C . GLN A 1 103 ? 1.159 11.375 7.436 1.00 88.88 103 GLN A C 1
ATOM 868 O O . GLN A 1 103 ? -0.026 11.293 7.755 1.00 88.88 103 GLN A O 1
ATOM 873 N N . VAL A 1 104 ? 2.012 12.172 8.092 1.00 82.25 104 VAL A N 1
ATOM 874 C CA . VAL A 1 104 ? 1.749 12.844 9.387 1.00 82.25 104 VAL A CA 1
ATOM 875 C C . VAL A 1 104 ? 0.449 13.667 9.416 1.00 82.25 104 VAL A C 1
ATOM 877 O O . VAL A 1 104 ? -0.266 13.633 10.410 1.00 82.25 104 VAL A O 1
ATOM 880 N N . ASN A 1 105 ? 0.109 14.359 8.325 1.00 83.19 105 ASN A N 1
ATOM 881 C CA . ASN A 1 105 ? -1.047 15.268 8.269 1.00 83.19 105 ASN A CA 1
ATOM 882 C C . ASN A 1 105 ? -2.340 14.599 7.764 1.00 83.19 105 ASN A C 1
ATOM 884 O O . ASN A 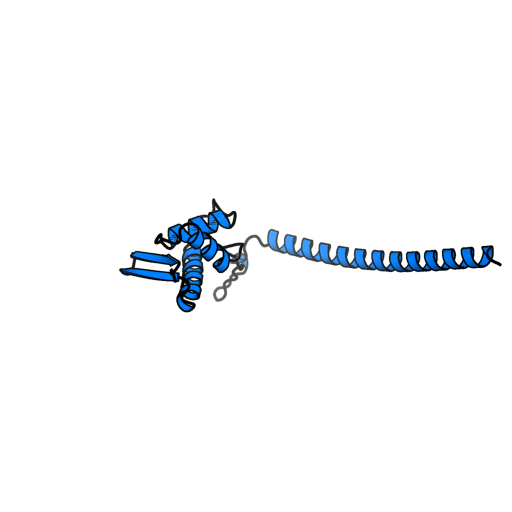1 105 ? -3.295 15.286 7.405 1.00 83.19 105 ASN A O 1
ATOM 888 N N . THR A 1 106 ? -2.373 13.267 7.678 1.00 84.12 106 THR A N 1
ATOM 889 C CA . THR A 1 106 ? -3.525 12.544 7.122 1.00 84.12 106 THR A CA 1
ATOM 890 C C . THR A 1 106 ? -4.613 12.381 8.185 1.00 84.12 106 THR A C 1
ATOM 892 O O . THR A 1 106 ? -4.332 11.820 9.247 1.00 84.12 106 THR A O 1
ATOM 895 N N . PRO A 1 107 ? -5.861 12.816 7.929 1.00 87.62 107 PRO A N 1
ATOM 896 C CA . PRO A 1 107 ? -6.952 12.607 8.870 1.00 87.62 107 PRO A CA 1
ATOM 897 C C . PRO A 1 107 ? -7.264 11.112 9.001 1.00 87.62 107 PRO A C 1
ATOM 899 O O . PRO A 1 107 ? -7.409 10.395 8.007 1.00 87.62 107 PRO A O 1
ATOM 902 N N . ILE A 1 108 ? -7.398 10.636 10.239 1.00 89.50 108 ILE A N 1
ATOM 903 C CA . ILE A 1 108 ? -7.734 9.237 10.515 1.00 89.50 108 ILE A CA 1
ATOM 904 C C . ILE A 1 108 ? -9.179 8.980 10.089 1.00 89.50 108 ILE A C 1
ATOM 906 O O . ILE A 1 108 ? -10.118 9.520 10.669 1.00 89.50 108 ILE A O 1
ATOM 910 N N . THR A 1 109 ? -9.365 8.111 9.096 1.00 89.81 109 THR A N 1
ATOM 911 C CA . THR A 1 109 ? -10.697 7.687 8.645 1.00 89.81 109 THR A CA 1
ATOM 912 C C . THR A 1 109 ? -11.088 6.335 9.238 1.00 89.81 109 THR A C 1
ATOM 914 O O . THR A 1 109 ? -10.235 5.544 9.646 1.00 89.81 109 THR A O 1
ATOM 917 N N . ALA A 1 110 ? -12.383 6.000 9.216 1.00 90.31 110 ALA A N 1
ATOM 918 C CA . ALA A 1 110 ? -12.879 4.689 9.660 1.00 90.31 110 ALA A CA 1
ATOM 919 C C . ALA A 1 110 ? -12.163 3.509 8.969 1.00 90.31 110 ALA A C 1
ATOM 921 O O . ALA A 1 110 ? -11.942 2.454 9.564 1.00 90.31 110 ALA A O 1
ATOM 922 N N . GLN A 1 111 ? -11.724 3.709 7.728 1.00 89.94 111 GLN A N 1
ATOM 923 C CA . GLN A 1 111 ? -11.039 2.691 6.944 1.00 89.94 111 GLN A CA 1
ATOM 924 C C . GLN A 1 111 ? -9.600 2.422 7.422 1.00 89.94 111 GLN A C 1
ATOM 926 O O . GLN A 1 111 ? -9.098 1.299 7.284 1.00 89.94 111 GLN A O 1
ATOM 931 N N . HIS A 1 112 ? -8.958 3.404 8.068 1.00 93.00 112 HIS A N 1
ATOM 932 C CA . HIS A 1 112 ? -7.689 3.191 8.771 1.00 93.00 112 HIS A CA 1
ATOM 933 C C . HIS A 1 112 ? -7.896 2.240 9.950 1.00 93.00 112 HIS A C 1
ATOM 935 O O . HIS A 1 112 ? -7.128 1.295 10.123 1.00 93.00 112 HIS A O 1
ATOM 941 N N . THR A 1 113 ? -8.983 2.426 10.700 1.00 93.94 113 THR A N 1
ATOM 942 C CA . THR A 1 113 ? -9.372 1.551 11.813 1.00 93.94 113 THR A CA 1
ATOM 943 C C . THR A 1 113 ? -9.632 0.121 11.350 1.00 93.94 113 THR A C 1
ATOM 945 O O . THR A 1 113 ? -9.133 -0.817 11.973 1.00 93.94 113 THR A O 1
ATOM 948 N N . VAL A 1 114 ? -10.347 -0.070 10.236 1.00 93.00 114 VAL A N 1
ATOM 949 C CA . VAL A 1 114 ? -10.577 -1.405 9.647 1.00 93.00 114 VAL A CA 1
ATOM 950 C C . VAL A 1 114 ? -9.252 -2.066 9.259 1.00 93.00 114 VAL A C 1
ATOM 952 O O . VAL A 1 114 ? -8.992 -3.210 9.634 1.00 93.00 114 VAL A O 1
ATOM 955 N N . SER A 1 115 ? -8.381 -1.327 8.571 1.00 93.94 115 SER A N 1
ATOM 956 C CA . SER A 1 115 ? -7.073 -1.823 8.131 1.00 93.94 115 SER A CA 1
ATOM 957 C C . SER A 1 115 ? -6.174 -2.198 9.315 1.00 93.94 115 SER A C 1
ATOM 959 O O . SER A 1 115 ? -5.570 -3.273 9.322 1.00 93.94 115 SER A O 1
ATOM 961 N N . MET A 1 116 ? -6.124 -1.350 10.348 1.00 95.75 116 MET A N 1
ATOM 962 C CA . MET A 1 116 ? -5.330 -1.578 11.556 1.00 95.75 116 MET A CA 1
ATOM 963 C C . MET A 1 116 ? -5.832 -2.791 12.342 1.00 95.75 116 MET A C 1
ATOM 965 O O . MET A 1 116 ? -5.036 -3.648 12.719 1.00 95.75 116 MET A O 1
ATOM 969 N N . ARG A 1 117 ? -7.152 -2.929 12.518 1.00 95.00 117 ARG A N 1
ATOM 970 C CA . ARG A 1 117 ? -7.756 -4.114 13.151 1.00 95.00 117 ARG A CA 1
ATOM 971 C C . ARG A 1 117 ? -7.419 -5.394 12.389 1.00 95.00 117 ARG A C 1
ATOM 973 O O . ARG A 1 117 ? -7.071 -6.391 13.013 1.00 95.00 117 ARG A O 1
ATOM 980 N N . GLY A 1 118 ? -7.452 -5.363 11.055 1.00 95.38 118 GLY A N 1
ATOM 981 C CA . GLY A 1 118 ? -7.035 -6.496 10.225 1.00 95.38 118 GLY A CA 1
ATOM 982 C C . GLY A 1 118 ? -5.555 -6.862 10.399 1.00 95.38 118 GLY A C 1
ATOM 983 O O . GLY A 1 118 ? -5.206 -8.043 10.429 1.00 95.38 118 GLY A O 1
ATOM 984 N N . ALA A 1 119 ? -4.675 -5.867 10.550 1.00 96.25 119 ALA A N 1
ATOM 985 C CA . ALA A 1 119 ? -3.255 -6.095 10.814 1.00 96.25 119 ALA A CA 1
ATOM 986 C C . ALA A 1 119 ? -2.998 -6.662 12.220 1.00 96.25 119 ALA A C 1
ATOM 988 O O . ALA A 1 119 ? -2.217 -7.602 12.355 1.00 96.25 119 ALA A O 1
ATOM 989 N N . LEU A 1 120 ? -3.676 -6.128 13.238 1.00 96.94 120 LEU A N 1
ATOM 990 C CA . LEU A 1 120 ? -3.595 -6.604 14.620 1.00 96.94 120 LEU A CA 1
ATOM 991 C C . LEU A 1 120 ? -4.128 -8.029 14.755 1.00 96.94 120 LEU A C 1
ATOM 993 O O . LEU A 1 120 ? -3.445 -8.866 15.334 1.00 96.94 120 LEU A O 1
ATOM 997 N N . LYS A 1 121 ? -5.279 -8.336 14.142 1.00 96.75 121 LYS A N 1
ATOM 998 C CA . LYS A 1 121 ? -5.835 -9.696 14.109 1.00 96.75 121 LYS A CA 1
ATOM 999 C C . LYS A 1 121 ? -4.839 -10.694 13.519 1.00 96.75 121 LYS A C 1
ATOM 1001 O O . LYS A 1 121 ? -4.546 -11.698 14.146 1.00 96.75 121 LYS A O 1
ATOM 1006 N N . HIS A 1 122 ? -4.235 -10.371 12.374 1.00 96.94 122 HIS A N 1
ATOM 1007 C CA . HIS A 1 122 ? -3.214 -11.230 11.765 1.00 96.94 122 HIS A CA 1
ATOM 1008 C C . HIS A 1 122 ? -2.037 -11.528 12.711 1.00 96.94 122 HIS A C 1
ATOM 1010 O O . HIS A 1 122 ? -1.499 -12.630 12.690 1.00 96.94 122 HIS A O 1
ATOM 1016 N N . TRP A 1 123 ? -1.584 -10.548 13.498 1.00 96.69 123 TRP A N 1
ATOM 1017 C CA . TRP A 1 123 ? -0.481 -10.763 14.439 1.00 96.69 123 TRP A CA 1
ATOM 1018 C C . TRP A 1 123 ? -0.912 -11.460 15.729 1.00 96.69 123 TRP A C 1
ATOM 1020 O O . TRP A 1 123 ? -0.109 -12.194 16.301 1.00 96.69 123 TRP A O 1
ATOM 1030 N N . LEU A 1 124 ? -2.162 -11.269 16.151 1.00 96.06 124 LEU A N 1
ATOM 1031 C CA . LEU A 1 124 ? -2.768 -11.988 17.267 1.00 96.06 124 LEU A CA 1
ATOM 1032 C C . LEU A 1 124 ? -2.879 -13.479 16.937 1.00 96.06 124 LEU A C 1
ATOM 1034 O O . LEU A 1 124 ? -2.433 -14.307 17.723 1.00 96.06 124 LEU A O 1
ATOM 1038 N N . ASP A 1 125 ? -3.363 -13.808 15.736 1.00 96.25 125 ASP A N 1
ATOM 1039 C CA . ASP A 1 125 ? -3.477 -15.186 15.240 1.00 96.25 125 ASP A CA 1
ATOM 1040 C C . ASP A 1 125 ? -2.103 -15.885 15.163 1.00 96.25 125 ASP A C 1
ATOM 1042 O O . ASP A 1 125 ? -2.006 -17.105 15.259 1.00 96.25 125 ASP A O 1
ATOM 1046 N N . LYS A 1 126 ? -1.019 -15.109 15.020 1.00 95.56 126 LYS A N 1
ATOM 1047 C CA . LYS A 1 126 ? 0.371 -15.594 15.043 1.00 95.56 126 LYS A CA 1
ATOM 1048 C C . LYS A 1 126 ? 1.015 -15.595 16.433 1.00 95.56 126 LYS A C 1
ATOM 1050 O O . LYS A 1 126 ? 2.196 -15.907 16.538 1.00 95.56 126 LYS A O 1
ATOM 1055 N N . GLY A 1 127 ? 0.288 -15.198 17.475 1.00 94.06 127 GLY A N 1
ATOM 1056 C CA . GLY A 1 127 ? 0.796 -15.123 18.844 1.00 94.06 127 GLY A CA 1
ATOM 1057 C C . GLY A 1 127 ? 1.859 -14.044 19.083 1.00 94.06 127 GLY A C 1
ATOM 1058 O O . GLY A 1 127 ? 2.561 -14.118 20.082 1.00 94.06 127 GLY A O 1
ATOM 1059 N N . VAL A 1 128 ? 1.997 -13.057 18.190 1.00 94.75 128 VAL A N 1
ATOM 1060 C CA . VAL A 1 128 ? 3.038 -12.009 18.274 1.00 94.75 128 VAL A CA 1
ATOM 1061 C C . VAL A 1 128 ? 2.583 -10.810 19.105 1.00 94.75 128 VAL A C 1
ATOM 1063 O O . VAL A 1 128 ? 3.391 -10.125 19.728 1.00 94.75 128 VAL A O 1
ATOM 1066 N N . VAL A 1 129 ? 1.283 -10.526 19.100 1.00 95.81 129 VAL A N 1
ATOM 1067 C CA . VAL A 1 129 ? 0.681 -9.457 19.904 1.00 95.81 129 VAL A CA 1
ATOM 1068 C C . VAL A 1 129 ? -0.366 -10.052 20.823 1.00 95.81 129 VAL A C 1
ATOM 1070 O O . VAL A 1 129 ? -0.975 -11.072 20.507 1.00 95.81 129 VAL A O 1
ATOM 1073 N N . GLU A 1 130 ? -0.594 -9.384 21.939 1.00 94.75 130 GLU A N 1
ATOM 1074 C CA . GLU A 1 130 ? -1.658 -9.705 22.876 1.00 94.75 130 GLU A CA 1
ATOM 1075 C C . GLU A 1 130 ? -2.723 -8.609 22.879 1.00 94.75 130 GLU A C 1
ATOM 1077 O O . GLU A 1 130 ? -2.458 -7.435 22.585 1.00 94.75 130 GLU A O 1
ATOM 1082 N N . ARG A 1 131 ? -3.952 -9.018 23.193 1.00 94.06 131 ARG A N 1
ATOM 1083 C CA . ARG A 1 131 ? -5.128 -8.157 23.246 1.00 94.06 131 ARG A CA 1
ATOM 1084 C C . ARG A 1 131 ? -5.637 -8.112 24.680 1.00 94.06 131 ARG A C 1
ATOM 1086 O O . ARG A 1 131 ? -5.989 -9.147 25.234 1.00 94.06 131 ARG A O 1
ATOM 1093 N N . PHE A 1 132 ? -5.729 -6.912 25.237 1.00 92.50 132 PHE A N 1
ATOM 1094 C CA . PHE A 1 132 ? -6.401 -6.653 26.504 1.00 92.50 132 PHE A CA 1
ATOM 1095 C C . PHE A 1 132 ? -7.734 -5.956 26.225 1.00 92.50 132 PHE A C 1
ATOM 1097 O O . PHE A 1 132 ? -7.765 -4.887 25.613 1.00 92.50 132 PHE A O 1
ATOM 1104 N N . GLU A 1 133 ? -8.839 -6.565 26.641 1.00 91.12 133 GLU A N 1
ATOM 1105 C CA . GLU A 1 133 ? -10.193 -6.057 26.421 1.00 91.12 133 GLU A CA 1
ATOM 1106 C C . GLU A 1 133 ? -10.891 -5.902 27.768 1.00 91.12 133 GLU A C 1
ATOM 1108 O O . GLU A 1 133 ? -11.197 -6.888 28.433 1.00 91.12 133 GLU A O 1
ATOM 1113 N N . LYS A 1 134 ? -11.117 -4.651 28.180 1.00 85.81 134 LYS A N 1
ATOM 1114 C CA . LYS A 1 134 ? -11.850 -4.346 29.416 1.00 85.81 134 LYS A CA 1
ATOM 1115 C C . LYS A 1 134 ? -13.354 -4.221 29.161 1.00 85.81 134 LYS A C 1
ATOM 1117 O O . LYS A 1 134 ? -14.157 -4.608 30.001 1.00 85.81 134 LYS A O 1
ATOM 1122 N N . ASN A 1 135 ? -13.729 -3.681 28.003 1.00 84.12 135 ASN A N 1
ATOM 1123 C CA . ASN A 1 135 ? -15.089 -3.649 27.465 1.00 84.12 135 ASN A CA 1
ATOM 1124 C C . ASN A 1 135 ? -15.022 -3.481 25.930 1.00 84.12 135 ASN A C 1
ATOM 1126 O O . ASN A 1 135 ? -13.935 -3.383 25.362 1.00 84.12 135 ASN A O 1
ATOM 1130 N N . VAL A 1 136 ? -16.179 -3.399 25.264 1.00 77.12 136 VAL A N 1
ATOM 1131 C CA . VAL A 1 136 ? -16.285 -3.302 23.790 1.00 77.12 136 VAL A CA 1
ATOM 1132 C C . VAL A 1 136 ? -15.553 -2.077 23.204 1.00 77.12 136 VAL A C 1
ATOM 1134 O O . VAL A 1 136 ? -15.157 -2.084 22.038 1.00 77.12 136 VAL A O 1
ATOM 1137 N N . VAL A 1 137 ? -15.357 -1.020 23.998 1.00 77.19 137 VAL A N 1
ATOM 1138 C CA . VAL A 1 137 ? -14.739 0.249 23.573 1.00 77.19 137 VAL A CA 1
ATOM 1139 C C . VAL A 1 137 ? -13.261 0.321 23.981 1.00 77.19 137 VAL A C 1
ATOM 1141 O O . VAL A 1 137 ? -12.420 0.806 23.224 1.00 77.19 137 VAL A O 1
ATOM 1144 N N . GLU A 1 138 ? -12.917 -0.207 25.152 1.00 83.69 138 GLU A N 1
ATOM 1145 C CA . GLU A 1 138 ? -11.581 -0.202 25.744 1.00 83.69 138 GLU A CA 1
ATOM 1146 C C . GLU A 1 138 ? -10.821 -1.481 25.385 1.00 83.69 138 GLU A C 1
ATOM 1148 O O . GLU A 1 138 ? -10.614 -2.380 26.207 1.00 83.69 138 GLU A O 1
ATOM 1153 N N . VAL A 1 139 ? -10.376 -1.533 24.128 1.00 90.31 139 VAL A N 1
ATOM 1154 C CA . VAL A 1 139 ? -9.483 -2.577 23.616 1.00 90.31 139 VAL A CA 1
ATOM 1155 C C . VAL A 1 139 ? -8.085 -2.004 23.423 1.00 90.31 139 VAL A C 1
ATOM 1157 O O . VAL A 1 139 ? -7.897 -1.022 22.698 1.00 90.31 139 VAL A O 1
ATOM 1160 N N . ARG A 1 140 ? -7.092 -2.650 24.033 1.00 93.94 140 ARG A N 1
ATOM 1161 C CA . ARG A 1 140 ? -5.681 -2.284 23.921 1.00 93.94 140 ARG A CA 1
ATOM 1162 C C . ARG A 1 140 ? -4.827 -3.449 23.437 1.00 93.94 140 ARG A C 1
ATOM 1164 O O . ARG A 1 140 ? -5.169 -4.614 23.624 1.00 93.94 140 ARG A O 1
ATOM 1171 N N . TRP A 1 141 ? -3.704 -3.107 22.820 1.00 95.38 141 TRP A N 1
ATOM 1172 C CA . TRP A 1 141 ? -2.805 -4.043 22.155 1.00 95.38 141 TRP A CA 1
ATOM 1173 C C . TRP A 1 141 ? -1.374 -3.807 22.600 1.00 95.38 141 TRP A C 1
ATOM 1175 O O . TRP A 1 141 ? -0.956 -2.662 22.751 1.00 95.38 141 TRP A O 1
ATOM 1185 N N . LYS A 1 142 ? -0.623 -4.885 22.780 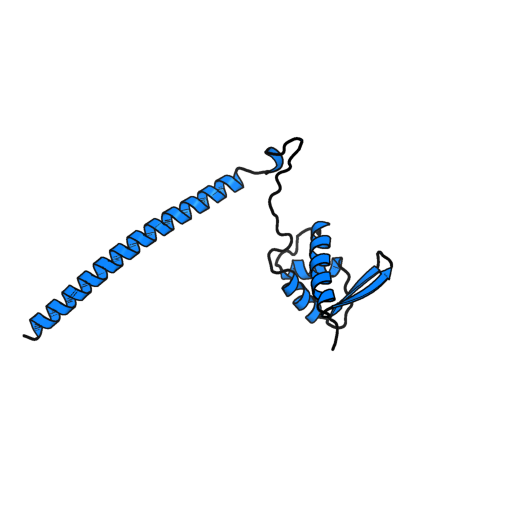1.00 95.06 142 LYS A N 1
ATOM 1186 C CA . LYS A 1 142 ? 0.784 -4.840 23.178 1.00 95.06 142 LYS A CA 1
ATOM 1187 C C . LYS A 1 142 ? 1.553 -5.941 22.449 1.00 95.06 142 LYS A C 1
ATOM 1189 O O . LYS A 1 142 ? 0.963 -6.919 21.988 1.00 95.06 142 LYS A O 1
ATOM 1194 N N . LEU A 1 143 ? 2.866 -5.769 22.309 1.00 95.00 143 LEU A N 1
ATOM 1195 C CA . LEU A 1 143 ? 3.740 -6.840 21.841 1.00 95.00 143 LEU A CA 1
ATOM 1196 C C . LEU A 1 143 ? 3.797 -7.951 22.898 1.00 95.00 143 LEU A C 1
ATOM 1198 O O . LEU A 1 143 ? 4.100 -7.679 24.059 1.00 95.00 143 LEU A O 1
ATOM 1202 N N . LYS A 1 144 ? 3.522 -9.195 22.507 1.00 92.50 144 LYS A N 1
ATOM 1203 C CA . LYS A 1 144 ? 3.651 -10.320 23.431 1.00 92.50 144 LYS A CA 1
ATOM 1204 C C . LYS A 1 144 ? 5.133 -10.509 23.755 1.00 92.50 144 LYS A C 1
ATOM 1206 O O . LYS A 1 144 ? 5.960 -10.541 22.844 1.00 92.50 144 LYS A O 1
ATOM 1211 N N . GLN A 1 145 ? 5.457 -10.585 25.039 1.00 83.12 145 GLN A N 1
ATOM 1212 C CA . GLN A 1 145 ? 6.799 -10.943 25.489 1.00 83.12 145 GLN A CA 1
ATOM 1213 C C . GLN A 1 145 ? 6.883 -12.462 25.618 1.00 83.12 145 GLN A C 1
ATOM 1215 O O . GLN A 1 145 ? 5.889 -13.097 25.980 1.00 83.12 145 GLN A O 1
ATOM 1220 N N . GLU A 1 146 ? 8.025 -13.018 25.218 1.00 65.94 146 GLU A N 1
ATOM 1221 C CA . GLU A 1 146 ? 8.337 -14.442 25.390 1.00 65.94 146 GLU A CA 1
ATOM 1222 C C . GLU A 1 146 ? 8.455 -14.808 26.871 1.00 65.94 146 GLU A C 1
ATOM 1224 O O . GLU A 1 146 ? 9.000 -13.981 27.641 1.00 65.94 146 GLU A O 1
#

Radius of gyration: 28.07 Å; chains: 1; bounding box: 80×31×70 Å

Secondary structure (DSSP, 8-state):
-HHHHHHHHHHHHHHHHHHHHHHHHHHHHHHHHHHHHHHHHHHHHHH---GGGG--SS--------SSSS-HHHHHHHHHHHSTT--B-HHHHHHHHHHHTT-TT----HHHHHHHHHHHHHHHHTTSEEEEESSSS-EEEEEPP-

Sequence (146 aa):
MAKSVCINQIERKIRLFEREREQVVKHLALVGDKLQKLRHALEVLEYRHSAEEYNTAHFTYKLHQRHFKGKLRKMLIEVLRQEPNRYFTVSELISLVLIKDGQVNTPITAQHTVSMRGALKHWLDKGVVERFEKNVVEVRWKLKQE

Organism: NCBI:txid67855

Foldseek 3Di:
DVVVVVVVVVVVVVVVVVVVVVVVVVVVVVVVVVVVVVVVVVVVVVVCVDQQVVDDPVDGDDDDDDPQPDDLLVLLVVQLVVPQPDWDDLVRSLCSSCVVSVNNPDDDDVVSSVVSVVSQVVCVVVVQKDWDDPDPRDIIIHGDDD

pLDDT: mean 89.65, std 9.28, range [57.84, 98.06]